Protein AF-A0A4R6MJ22-F1 (afdb_monomer)

Structure (mmCIF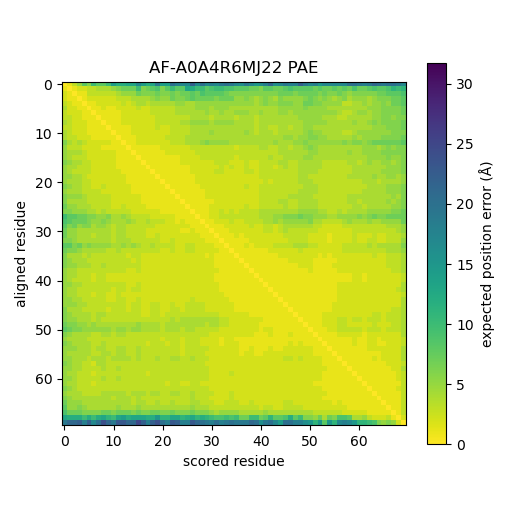, N/CA/C/O backbone):
data_AF-A0A4R6MJ22-F1
#
_entry.id   AF-A0A4R6MJ22-F1
#
loop_
_atom_site.group_PDB
_atom_site.id
_atom_site.type_symbol
_atom_site.label_atom_id
_atom_site.label_alt_id
_atom_site.label_comp_id
_atom_site.label_asym_id
_atom_site.label_entity_id
_atom_site.label_seq_id
_atom_site.pdbx_PDB_ins_code
_atom_site.Cartn_x
_atom_site.Cartn_y
_atom_site.Cartn_z
_atom_site.occupancy
_atom_site.B_iso_or_equiv
_atom_site.auth_seq_id
_atom_site.auth_comp_id
_atom_site.auth_asym_id
_atom_site.auth_atom_id
_atom_site.pdbx_PDB_model_num
ATOM 1 N N . MET A 1 1 ? -0.444 1.024 -34.622 1.00 80.06 1 MET A N 1
ATOM 2 C CA . MET A 1 1 ? -1.587 0.797 -33.710 1.00 80.06 1 MET A CA 1
ATOM 3 C C . MET A 1 1 ? -1.519 1.870 -32.631 1.00 80.06 1 MET A C 1
ATOM 5 O O . MET A 1 1 ? -0.424 2.087 -32.131 1.00 80.06 1 MET A O 1
ATOM 9 N N . ILE A 1 2 ? -2.610 2.588 -32.341 1.00 90.31 2 ILE A N 1
ATOM 10 C CA . ILE A 1 2 ? -2.637 3.609 -31.276 1.00 90.31 2 ILE A CA 1
ATOM 11 C C . ILE A 1 2 ? -3.126 2.924 -29.991 1.00 90.31 2 ILE A C 1
ATOM 13 O O . ILE A 1 2 ? -4.230 2.377 -30.010 1.00 90.31 2 ILE A O 1
ATOM 17 N N . PRO A 1 3 ? -2.326 2.892 -28.912 1.00 90.56 3 PRO A N 1
ATOM 18 C CA . PRO A 1 3 ? -2.737 2.274 -27.657 1.00 90.56 3 PRO A CA 1
ATOM 19 C C . PRO A 1 3 ? -3.800 3.124 -26.945 1.00 90.56 3 PRO A C 1
ATOM 21 O O . PRO A 1 3 ? -3.706 4.347 -26.920 1.00 90.56 3 PRO A O 1
ATOM 24 N N . PHE A 1 4 ? -4.796 2.467 -26.341 1.00 95.12 4 PHE A N 1
ATOM 25 C CA . PHE A 1 4 ? -5.811 3.121 -25.499 1.00 95.12 4 PHE A CA 1
ATOM 26 C C . PHE A 1 4 ? -5.205 3.684 -24.201 1.00 95.12 4 PHE A C 1
ATOM 28 O O . PHE A 1 4 ? -5.524 4.799 -23.803 1.00 95.12 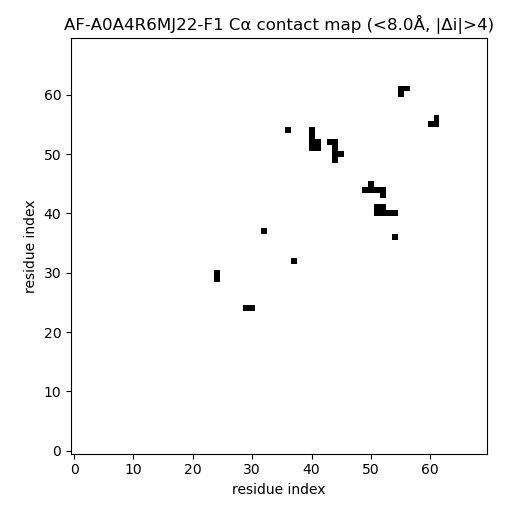4 PHE A O 1
ATOM 35 N N . LEU A 1 5 ? -4.293 2.931 -23.576 1.00 95.25 5 LEU A N 1
ATOM 36 C CA . LEU A 1 5 ? -3.502 3.350 -22.421 1.00 95.25 5 LEU A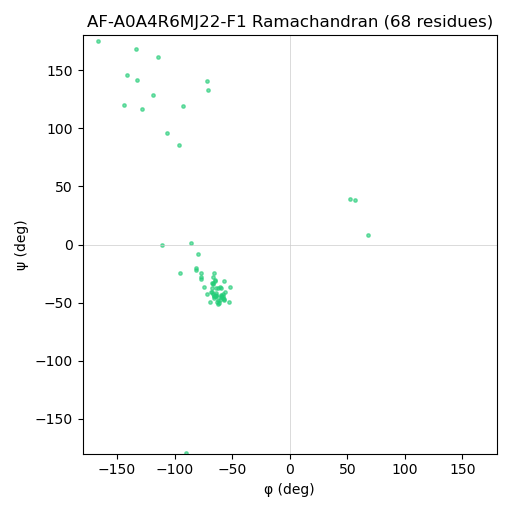 CA 1
ATOM 37 C C . LEU A 1 5 ? -2.100 2.747 -22.533 1.00 95.25 5 LEU A C 1
ATOM 39 O O . LEU A 1 5 ? -1.947 1.528 -22.576 1.00 95.25 5 LEU A O 1
ATOM 43 N N . ASP A 1 6 ? -1.081 3.600 -22.584 1.00 95.25 6 ASP A N 1
ATOM 44 C CA . ASP A 1 6 ? 0.318 3.177 -22.655 1.00 95.25 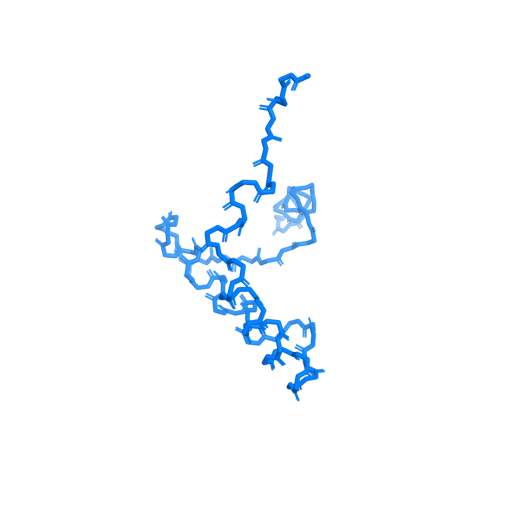6 ASP A CA 1
ATOM 45 C C . ASP A 1 6 ? 0.945 3.163 -21.254 1.00 95.25 6 ASP A C 1
ATOM 47 O O . ASP A 1 6 ? 1.551 4.135 -20.802 1.00 95.25 6 ASP A O 1
ATOM 51 N N . LEU A 1 7 ? 0.765 2.047 -20.543 1.00 94.12 7 LEU A N 1
ATOM 52 C CA . LEU A 1 7 ? 1.319 1.862 -19.198 1.00 94.12 7 LEU A CA 1
ATOM 53 C C . LEU A 1 7 ? 2.848 1.847 -19.192 1.00 94.12 7 LEU A C 1
ATOM 55 O O . LEU A 1 7 ? 3.453 2.269 -18.210 1.00 94.12 7 LEU A O 1
ATOM 59 N N . LYS A 1 8 ? 3.475 1.382 -20.279 1.00 93.19 8 LYS A N 1
ATOM 60 C CA . LYS A 1 8 ? 4.932 1.355 -20.384 1.00 93.19 8 LYS A CA 1
ATOM 61 C C . LYS A 1 8 ? 5.468 2.781 -20.326 1.00 93.19 8 LYS A C 1
ATOM 63 O O . LYS A 1 8 ? 6.280 3.082 -19.459 1.00 93.19 8 LYS A O 1
ATOM 68 N N . LYS A 1 9 ? 4.928 3.670 -21.160 1.00 94.31 9 LYS A N 1
ATOM 69 C CA . LYS A 1 9 ? 5.320 5.082 -21.190 1.00 94.31 9 LYS A CA 1
ATOM 70 C C . LYS A 1 9 ? 5.079 5.807 -19.861 1.00 94.31 9 LYS A C 1
ATOM 72 O O . LYS A 1 9 ? 5.868 6.663 -19.480 1.00 94.31 9 LYS A O 1
ATOM 77 N N . ILE A 1 10 ? 3.992 5.483 -19.155 1.00 95.00 10 ILE A N 1
ATOM 78 C CA . ILE A 1 10 ? 3.710 6.057 -17.827 1.00 95.00 10 ILE A CA 1
ATOM 79 C C . ILE A 1 10 ? 4.757 5.591 -16.806 1.00 95.00 10 ILE A C 1
ATOM 81 O O . ILE A 1 10 ? 5.262 6.398 -16.030 1.00 95.00 10 ILE A O 1
ATOM 85 N N . ASN A 1 11 ? 5.100 4.302 -16.825 1.00 94.69 11 ASN A N 1
ATOM 86 C CA . ASN A 1 11 ? 6.012 3.702 -15.854 1.00 94.69 11 ASN A CA 1
ATOM 87 C C . ASN A 1 11 ? 7.490 4.021 -16.120 1.00 94.69 11 ASN A C 1
ATOM 89 O O . ASN A 1 11 ? 8.267 4.018 -15.169 1.00 94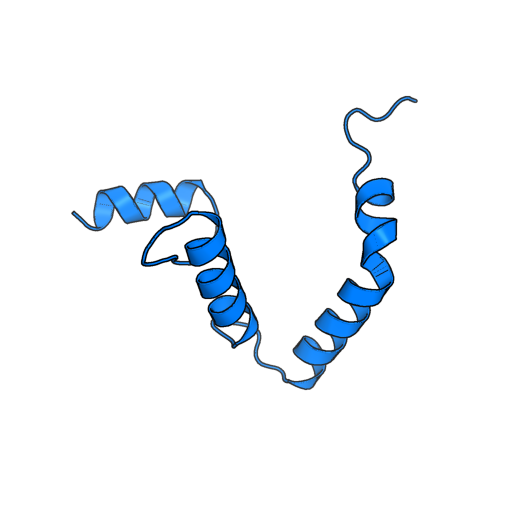.69 11 ASN A O 1
ATOM 93 N N . GLU A 1 12 ? 7.878 4.327 -17.364 1.00 96.06 12 GLU A N 1
ATOM 94 C CA . GLU A 1 12 ? 9.258 4.676 -17.752 1.00 96.06 12 GLU A CA 1
ATOM 95 C C . GLU A 1 12 ? 9.850 5.802 -16.884 1.00 96.06 12 GLU A C 1
ATOM 97 O O . GLU A 1 12 ? 11.017 5.743 -16.507 1.00 96.06 12 GLU A O 1
ATOM 102 N N . LEU A 1 13 ? 9.045 6.795 -16.483 1.00 95.69 13 LEU A N 1
ATOM 103 C CA . LEU A 1 13 ? 9.502 7.889 -15.612 1.00 95.69 13 LEU A CA 1
ATOM 104 C C . LEU A 1 13 ? 9.893 7.420 -14.196 1.00 95.69 13 LEU A C 1
ATOM 106 O O . LEU A 1 13 ? 10.667 8.089 -13.512 1.00 95.69 13 LEU A O 1
ATOM 110 N N . TYR A 1 14 ? 9.350 6.290 -13.748 1.00 96.44 14 TYR A N 1
ATOM 111 C CA . TYR A 1 14 ? 9.476 5.790 -12.378 1.00 96.44 14 TYR A CA 1
ATOM 112 C C . TYR A 1 14 ? 10.330 4.520 -12.275 1.00 96.44 14 TYR A C 1
ATOM 114 O O . TYR A 1 14 ? 10.540 4.020 -11.170 1.00 96.44 14 TYR A O 1
ATOM 122 N N . GLU A 1 15 ? 10.844 4.012 -13.399 1.00 96.19 15 GLU A N 1
ATOM 123 C CA . GLU A 1 15 ? 11.538 2.724 -13.501 1.00 96.19 15 GLU A CA 1
ATOM 124 C C . GLU A 1 15 ? 12.685 2.595 -12.486 1.00 96.19 15 GLU A C 1
ATOM 126 O O . GLU A 1 15 ? 12.720 1.638 -11.710 1.00 96.19 15 GLU A O 1
ATOM 131 N N . THR A 1 16 ? 13.567 3.596 -12.410 1.00 97.38 16 THR A N 1
ATOM 132 C CA . THR A 1 16 ? 14.688 3.611 -11.455 1.00 97.38 16 THR A CA 1
ATOM 133 C C . THR A 1 16 ? 14.208 3.475 -10.011 1.00 97.38 16 THR A C 1
ATOM 135 O O . THR A 1 16 ? 14.701 2.628 -9.267 1.00 97.38 16 THR A O 1
ATOM 138 N N . VAL A 1 17 ? 13.198 4.258 -9.622 1.00 96.94 17 VAL A N 1
ATOM 139 C CA . VAL A 1 17 ? 12.677 4.274 -8.247 1.00 96.94 17 VAL A CA 1
ATOM 140 C C . VAL A 1 17 ? 11.985 2.951 -7.910 1.00 96.94 17 VAL A C 1
ATOM 142 O O . VAL A 1 17 ? 12.129 2.443 -6.796 1.00 96.94 17 VAL A O 1
ATOM 145 N N . PHE A 1 18 ? 11.272 2.349 -8.866 1.00 95.31 18 PHE A N 1
ATOM 146 C CA . PHE A 1 18 ? 10.668 1.030 -8.685 1.00 95.31 18 PHE A CA 1
ATOM 147 C C . PHE A 1 18 ? 11.719 -0.058 -8.477 1.00 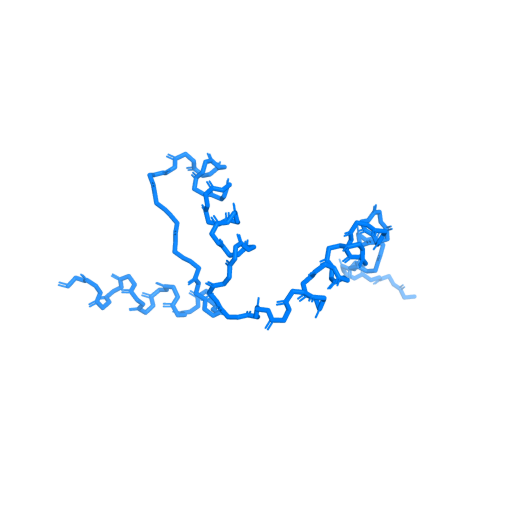95.31 18 PHE A C 1
ATOM 149 O O . PHE A 1 18 ? 11.567 -0.870 -7.563 1.00 95.31 18 PHE A O 1
ATOM 156 N N . HIS A 1 19 ? 12.795 -0.063 -9.264 1.00 96.75 19 HIS A N 1
ATOM 157 C CA . HIS A 1 19 ? 13.874 -1.037 -9.097 1.00 96.75 19 HIS A CA 1
ATOM 158 C C . HIS A 1 19 ? 14.588 -0.893 -7.755 1.00 96.75 19 HIS A C 1
ATOM 160 O O . HIS A 1 19 ? 14.833 -1.899 -7.084 1.00 96.75 19 HIS A O 1
ATOM 166 N N . GLU A 1 20 ? 14.883 0.337 -7.337 1.00 97.12 20 GLU A N 1
ATOM 167 C CA . GLU A 1 20 ? 15.494 0.606 -6.035 1.00 97.12 20 GLU A CA 1
ATOM 168 C C . GLU A 1 20 ? 14.601 0.120 -4.891 1.00 97.12 20 GLU A C 1
ATOM 170 O O . GLU A 1 20 ? 15.067 -0.603 -4.004 1.00 97.12 20 GLU A O 1
ATOM 175 N N . LYS A 1 21 ? 13.301 0.441 -4.927 1.00 95.12 21 LYS A N 1
ATOM 176 C CA . LYS A 1 21 ? 12.374 -0.017 -3.890 1.00 95.12 21 LYS A CA 1
ATOM 177 C C . LYS A 1 21 ? 12.166 -1.521 -3.888 1.00 95.12 21 LYS A C 1
ATOM 179 O O . LYS A 1 21 ? 12.188 -2.119 -2.814 1.00 95.12 21 LYS A O 1
ATOM 184 N N . LEU A 1 22 ? 12.026 -2.142 -5.055 1.00 95.38 22 LEU A N 1
ATOM 185 C CA . LEU A 1 22 ? 11.900 -3.592 -5.159 1.00 95.38 22 LEU A CA 1
ATOM 186 C C . LEU A 1 22 ? 13.129 -4.297 -4.575 1.00 95.38 22 LEU A C 1
ATOM 188 O O . LEU A 1 22 ? 12.975 -5.249 -3.813 1.00 95.38 22 LEU A O 1
ATOM 192 N N . LYS A 1 23 ? 14.337 -3.807 -4.876 1.00 97.06 23 LYS A N 1
ATOM 193 C CA . LYS A 1 23 ? 15.580 -4.358 -4.324 1.00 97.06 23 LYS A CA 1
ATOM 194 C C . LYS A 1 23 ? 15.584 -4.321 -2.794 1.00 97.06 23 LYS A C 1
ATOM 196 O O . LYS A 1 23 ? 15.870 -5.340 -2.174 1.00 97.06 23 LYS A O 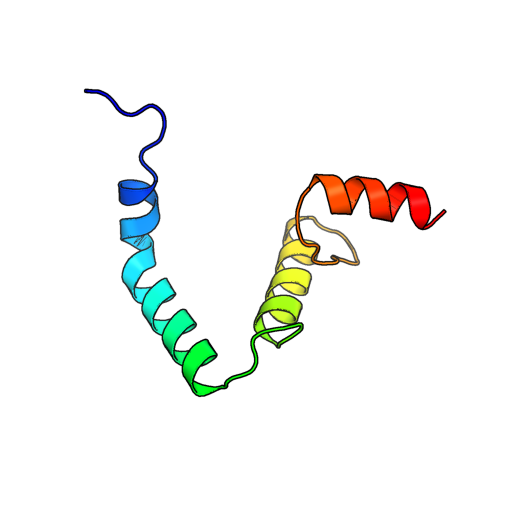1
ATOM 201 N N . LEU A 1 24 ? 15.195 -3.196 -2.192 1.00 95.25 24 LEU A N 1
ATOM 202 C CA . LEU A 1 24 ? 15.124 -3.063 -0.733 1.00 95.25 24 LEU A CA 1
ATOM 203 C C . LEU A 1 24 ? 14.111 -4.027 -0.094 1.00 95.25 24 LEU A C 1
ATOM 205 O O . LEU A 1 24 ? 14.372 -4.557 0.986 1.00 95.25 24 LEU A O 1
ATOM 209 N N . VAL A 1 25 ? 12.968 -4.272 -0.747 1.00 94.44 25 VAL A N 1
ATOM 210 C CA . VAL A 1 25 ? 11.974 -5.251 -0.268 1.00 94.44 25 VAL A CA 1
ATOM 211 C C . VAL A 1 25 ? 12.501 -6.682 -0.378 1.00 94.44 25 VAL A C 1
ATOM 213 O O . VAL A 1 25 ? 12.334 -7.476 0.542 1.00 94.44 25 VAL A O 1
ATOM 216 N N . LEU A 1 26 ? 13.189 -7.017 -1.469 1.00 95.50 26 LEU A N 1
ATOM 217 C CA . LEU A 1 26 ? 13.798 -8.339 -1.630 1.00 95.50 26 LEU A CA 1
ATOM 218 C C . LEU A 1 26 ? 14.894 -8.598 -0.588 1.00 95.50 26 LEU A C 1
ATOM 220 O O . LEU A 1 26 ? 14.958 -9.687 -0.023 1.00 95.50 26 LEU A O 1
ATOM 224 N N . GLU A 1 27 ? 15.732 -7.599 -0.309 1.00 95.94 27 GLU A N 1
ATOM 225 C CA . GLU A 1 27 ? 16.804 -7.700 0.688 1.00 95.94 27 GLU A CA 1
ATOM 226 C C . GLU A 1 27 ? 16.265 -7.823 2.120 1.00 95.94 27 GLU A C 1
ATOM 228 O O . GLU A 1 27 ? 16.872 -8.507 2.943 1.00 95.94 27 GLU A O 1
ATOM 233 N N . ASN A 1 28 ? 15.123 -7.196 2.428 1.00 94.00 28 ASN A N 1
ATOM 234 C CA . ASN A 1 28 ? 14.525 -7.269 3.763 1.00 94.00 28 ASN A CA 1
ATOM 235 C C . ASN A 1 28 ? 13.700 -8.549 4.007 1.00 94.00 28 ASN A C 1
ATOM 237 O O . ASN A 1 28 ? 13.479 -8.912 5.162 1.00 94.00 28 ASN A O 1
ATOM 241 N N . GLY A 1 29 ? 13.259 -9.234 2.945 1.00 94.94 29 GLY A N 1
ATOM 242 C CA . GLY A 1 29 ? 12.556 -10.517 3.016 1.00 94.94 29 GLY A CA 1
ATOM 243 C C . GLY A 1 29 ? 11.151 -10.481 3.635 1.00 94.94 29 GLY A C 1
ATOM 244 O O . GLY A 1 29 ? 10.569 -11.541 3.869 1.00 94.94 29 GLY A O 1
ATOM 245 N N . TRP A 1 30 ? 10.589 -9.300 3.910 1.00 95.56 30 TRP A N 1
ATOM 246 C CA . TRP A 1 30 ? 9.289 -9.137 4.564 1.00 95.56 30 TRP A CA 1
ATOM 247 C C . TRP A 1 30 ? 8.224 -8.679 3.565 1.00 95.56 30 TRP A C 1
ATOM 249 O O . TRP A 1 30 ? 8.029 -7.490 3.319 1.00 95.56 30 TRP A O 1
ATOM 259 N N . TYR A 1 31 ? 7.470 -9.639 3.031 1.00 94.38 31 TYR A N 1
ATOM 260 C CA . TYR A 1 31 ? 6.563 -9.394 1.903 1.00 94.38 31 TYR A CA 1
ATOM 261 C C . TYR A 1 31 ? 5.105 -9.107 2.280 1.00 94.38 31 TYR A C 1
ATOM 263 O O . TYR A 1 31 ? 4.384 -8.491 1.502 1.00 94.38 31 TYR A O 1
ATOM 271 N N . ILE A 1 32 ? 4.642 -9.564 3.447 1.00 96.50 32 ILE A N 1
ATOM 272 C CA . ILE A 1 32 ? 3.226 -9.498 3.838 1.00 96.50 32 ILE A CA 1
ATOM 273 C C . ILE A 1 32 ? 3.089 -8.656 5.101 1.00 96.50 32 ILE A C 1
ATOM 275 O O . ILE A 1 32 ? 3.774 -8.920 6.087 1.00 96.50 32 ILE A O 1
ATOM 279 N N . LEU A 1 33 ? 2.192 -7.663 5.071 1.00 95.81 33 LEU A N 1
ATOM 280 C CA . LEU A 1 33 ? 1.942 -6.741 6.191 1.00 95.81 33 LEU A CA 1
ATOM 281 C C . LEU A 1 33 ? 3.235 -6.087 6.719 1.00 95.81 33 LEU A C 1
ATOM 283 O O . LEU A 1 33 ? 3.446 -5.962 7.922 1.00 95.81 33 LEU A O 1
ATOM 287 N N . GLY A 1 34 ? 4.139 -5.738 5.800 1.00 94.00 34 GLY A N 1
ATOM 288 C CA . GLY A 1 34 ? 5.407 -5.083 6.107 1.00 94.00 34 GLY A CA 1
ATOM 289 C C . GLY A 1 34 ? 5.307 -3.556 6.104 1.00 94.00 34 GLY A C 1
ATOM 290 O O . GLY A 1 34 ? 4.266 -2.969 5.805 1.00 94.00 34 GLY A O 1
ATOM 291 N N . LYS A 1 35 ? 6.443 -2.902 6.360 1.00 94.06 35 LYS A N 1
ATOM 292 C CA . LYS A 1 35 ? 6.550 -1.438 6.484 1.00 94.06 35 LYS A CA 1
ATOM 293 C C . LYS A 1 35 ? 6.074 -0.655 5.255 1.00 94.06 35 LYS A C 1
ATOM 295 O O . LYS A 1 35 ? 5.591 0.465 5.393 1.00 94.06 35 LYS A O 1
ATOM 300 N N . GLU A 1 36 ? 6.216 -1.214 4.054 1.00 95.19 36 GLU A N 1
ATOM 301 C CA . GLU A 1 36 ? 5.760 -0.551 2.824 1.00 95.19 36 GLU A CA 1
ATOM 302 C C . GLU A 1 36 ? 4.224 -0.426 2.781 1.00 95.19 36 GLU A C 1
ATOM 304 O O . GLU A 1 36 ? 3.716 0.594 2.321 1.00 95.19 36 GLU A O 1
ATOM 309 N N . VAL A 1 37 ? 3.485 -1.400 3.339 1.00 96.75 37 VAL A N 1
ATOM 310 C CA . VAL A 1 37 ? 2.014 -1.335 3.459 1.00 96.75 37 VAL A CA 1
ATOM 311 C C . VAL A 1 37 ? 1.612 -0.261 4.468 1.00 96.75 37 VAL A C 1
ATOM 313 O O . VAL A 1 37 ? 0.834 0.620 4.124 1.00 96.75 37 VAL A O 1
ATOM 316 N N . GLU A 1 38 ? 2.211 -0.261 5.663 1.00 97.19 38 GLU A N 1
ATOM 317 C CA . GLU A 1 38 ? 1.956 0.760 6.696 1.00 97.19 38 GLU A CA 1
ATOM 318 C C . GLU A 1 38 ? 2.253 2.182 6.180 1.00 97.19 38 GLU A C 1
ATOM 320 O O . GLU A 1 38 ? 1.485 3.125 6.391 1.00 97.19 38 GLU A O 1
ATOM 325 N N . THR A 1 39 ? 3.368 2.341 5.457 1.00 97.12 39 THR A N 1
ATOM 326 C CA . THR A 1 39 ? 3.769 3.627 4.868 1.00 97.12 39 THR A CA 1
ATOM 327 C C . THR A 1 39 ? 2.756 4.091 3.823 1.00 97.12 39 THR A C 1
ATOM 329 O O . THR A 1 39 ? 2.370 5.263 3.822 1.00 97.12 39 THR A O 1
ATOM 332 N N . PHE A 1 40 ? 2.306 3.180 2.956 1.00 97.81 40 PHE A N 1
ATOM 333 C CA . PHE A 1 40 ? 1.283 3.470 1.959 1.00 97.81 40 PHE A CA 1
ATOM 334 C C . PHE A 1 40 ? -0.051 3.849 2.606 1.00 97.81 40 PHE A C 1
ATOM 336 O O . PHE A 1 40 ? -0.612 4.880 2.250 1.00 97.81 40 PHE A O 1
ATOM 343 N N . GLU A 1 41 ? -0.542 3.073 3.572 1.00 98.62 41 GLU A N 1
ATOM 344 C CA . GLU A 1 41 ? -1.813 3.340 4.254 1.00 98.62 41 GLU A CA 1
ATOM 345 C C . GLU A 1 41 ? -1.812 4.721 4.913 1.00 98.62 41 GLU A C 1
ATOM 347 O O . GLU A 1 41 ? -2.763 5.489 4.748 1.00 98.62 41 GLU A O 1
ATOM 352 N N . LYS A 1 42 ? -0.720 5.092 5.592 1.00 98.62 42 LYS A N 1
ATOM 353 C CA . LYS A 1 42 ? -0.584 6.425 6.189 1.00 98.62 42 LYS A CA 1
ATOM 354 C C . LYS A 1 42 ? -0.630 7.532 5.132 1.00 98.62 42 LYS A C 1
ATOM 356 O O . LYS A 1 42 ? -1.396 8.484 5.283 1.00 98.62 42 LYS A O 1
ATOM 361 N N . ALA A 1 43 ? 0.164 7.404 4.068 1.00 98.56 43 ALA A N 1
ATOM 362 C CA . ALA A 1 43 ? 0.216 8.399 2.998 1.00 98.56 43 ALA A CA 1
ATOM 363 C C . ALA A 1 43 ? -1.122 8.506 2.246 1.00 98.56 43 ALA A C 1
ATOM 365 O O . ALA A 1 43 ? -1.551 9.598 1.878 1.00 98.56 43 ALA A O 1
ATOM 366 N N . PHE A 1 44 ? -1.810 7.383 2.041 1.00 98.56 44 PHE A N 1
ATOM 367 C CA . PHE A 1 44 ? -3.088 7.346 1.342 1.00 98.56 44 PHE A CA 1
ATOM 368 C C . PHE A 1 44 ? -4.230 7.892 2.206 1.00 98.56 44 PHE A C 1
ATOM 370 O O . PHE A 1 44 ? -5.098 8.597 1.688 1.00 98.56 44 PHE A O 1
ATOM 377 N N . ALA A 1 45 ? -4.219 7.644 3.520 1.00 98.69 45 ALA A N 1
ATOM 378 C CA . ALA A 1 45 ? -5.150 8.278 4.452 1.00 98.69 45 ALA A CA 1
ATOM 379 C C . ALA A 1 45 ? -5.001 9.808 4.431 1.00 98.69 45 ALA A C 1
ATOM 381 O O . ALA A 1 45 ? -6.005 10.517 4.318 1.00 98.69 45 ALA A O 1
ATOM 382 N N . GLU A 1 46 ? -3.757 10.303 4.458 1.00 98.69 46 GLU A N 1
ATOM 383 C CA . GLU A 1 46 ? -3.430 11.731 4.372 1.00 98.69 46 GLU A CA 1
ATOM 384 C C . GLU A 1 46 ? -3.882 12.341 3.039 1.00 98.69 46 GLU A C 1
ATOM 386 O O . GLU A 1 46 ? -4.577 13.358 3.035 1.00 98.69 46 GLU A O 1
ATOM 391 N N . TYR A 1 47 ? -3.579 11.681 1.917 1.00 98.62 47 TYR A N 1
ATOM 392 C CA . TYR A 1 47 ? -4.014 12.105 0.584 1.00 98.62 47 TYR A CA 1
ATOM 393 C C . TYR A 1 47 ? -5.540 12.258 0.482 1.00 98.62 47 TYR A C 1
ATOM 395 O O . TYR A 1 47 ? -6.031 13.226 -0.096 1.00 98.62 47 TYR A O 1
ATOM 403 N N . ASN A 1 48 ? -6.294 11.331 1.082 1.00 98.38 48 ASN A N 1
ATOM 404 C CA . ASN A 1 48 ? -7.759 11.359 1.094 1.00 98.38 48 ASN A CA 1
ATOM 405 C C . ASN A 1 48 ? -8.355 12.206 2.234 1.00 98.38 48 ASN A C 1
ATOM 407 O O . ASN A 1 48 ? -9.576 12.267 2.356 1.00 98.38 48 ASN A O 1
ATOM 411 N N . GLN A 1 49 ? -7.532 12.840 3.079 1.00 98.50 49 GLN A N 1
ATOM 412 C CA . GLN A 1 49 ? -7.977 13.621 4.244 1.00 98.50 49 GLN A CA 1
ATOM 413 C C . GLN A 1 49 ? -8.851 12.812 5.220 1.00 98.50 49 GLN A C 1
ATOM 415 O O . GLN A 1 49 ? -9.816 13.309 5.804 1.00 98.50 49 GLN A O 1
ATOM 420 N N . THR A 1 50 ? -8.503 11.542 5.412 1.00 98.38 50 THR A N 1
ATOM 421 C CA . THR A 1 50 ? -9.194 10.621 6.322 1.00 98.38 50 THR A CA 1
ATOM 422 C C . THR A 1 50 ? -8.288 10.216 7.481 1.00 98.38 50 THR A C 1
ATOM 424 O O . THR A 1 50 ? -7.071 10.371 7.428 1.00 98.38 50 THR A O 1
ATOM 427 N N . LYS A 1 51 ? -8.879 9.700 8.565 1.00 98.06 51 LYS A N 1
ATOM 428 C CA . LYS A 1 51 ? -8.111 9.271 9.747 1.00 98.06 51 LYS A CA 1
ATOM 429 C C . LYS A 1 51 ? -7.405 7.928 9.556 1.00 98.06 51 LYS A C 1
ATOM 431 O O . LYS A 1 51 ? -6.388 7.696 10.198 1.00 98.06 51 LYS A O 1
ATOM 436 N N . TYR A 1 52 ? -7.968 7.045 8.731 1.00 97.56 52 TYR A N 1
ATOM 437 C CA . TYR A 1 52 ? -7.539 5.654 8.611 1.00 97.56 52 TYR A CA 1
ATOM 438 C C . TYR A 1 52 ? -7.602 5.195 7.156 1.00 97.56 52 TYR A C 1
ATOM 440 O O . TYR A 1 52 ? -8.517 5.566 6.423 1.00 97.56 52 TYR A O 1
ATOM 448 N N . CYS A 1 53 ? -6.666 4.330 6.779 1.00 98.19 53 CYS A N 1
ATOM 449 C CA . CYS A 1 53 ? -6.678 3.555 5.547 1.00 98.19 53 CYS A CA 1
ATOM 450 C C . CYS A 1 53 ? -6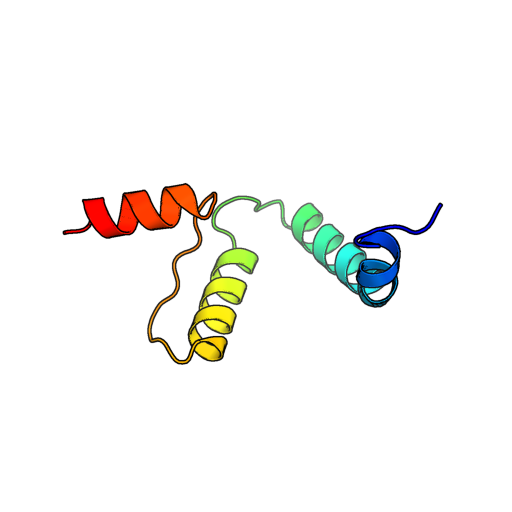.356 2.105 5.914 1.00 98.19 53 CYS A C 1
ATOM 452 O O . CYS A 1 53 ? -5.543 1.871 6.805 1.00 98.19 53 CYS A O 1
ATOM 454 N N . ILE A 1 54 ? -7.020 1.156 5.257 1.00 97.44 54 ILE A N 1
ATOM 455 C CA . ILE A 1 54 ? -6.774 -0.276 5.420 1.00 97.44 54 ILE A CA 1
ATOM 456 C C . ILE A 1 54 ? -6.560 -0.851 4.022 1.00 97.44 54 ILE A C 1
ATOM 458 O O . ILE A 1 54 ? -7.458 -0.795 3.177 1.00 97.44 54 ILE A O 1
ATOM 462 N N . GLY A 1 55 ? -5.367 -1.376 3.776 1.00 97.50 55 GLY A N 1
ATOM 463 C CA . GLY A 1 55 ? -4.997 -2.072 2.558 1.00 97.50 55 GLY A CA 1
ATOM 464 C C . GLY A 1 55 ? -5.692 -3.427 2.475 1.00 97.50 55 GLY A C 1
ATOM 465 O O . GLY A 1 55 ? -5.711 -4.206 3.427 1.00 97.50 55 GLY A O 1
ATOM 466 N N . VAL A 1 56 ? -6.269 -3.717 1.313 1.00 97.81 56 VAL A N 1
ATOM 467 C CA . VAL A 1 56 ? -6.981 -4.970 1.030 1.00 97.81 56 VAL A CA 1
ATOM 468 C C . VAL A 1 56 ? -6.545 -5.522 -0.326 1.00 97.81 56 VAL A C 1
ATOM 470 O O . VAL A 1 56 ? -5.887 -4.831 -1.101 1.00 97.81 56 VAL A O 1
ATOM 473 N N . GLY A 1 57 ? -6.915 -6.768 -0.631 1.00 97.19 57 GLY A N 1
ATOM 474 C CA . GLY A 1 57 ? -6.465 -7.446 -1.851 1.00 97.19 57 GLY A CA 1
ATOM 475 C C . GLY A 1 57 ? -6.971 -6.816 -3.153 1.00 97.19 57 GLY A C 1
ATOM 476 O O . GLY A 1 57 ? -6.285 -6.886 -4.170 1.00 97.19 57 GLY A O 1
ATOM 477 N N . ASN A 1 58 ? -8.166 -6.217 -3.147 1.00 98.19 58 ASN A N 1
ATOM 478 C CA . ASN A 1 58 ? -8.770 -5.553 -4.306 1.00 98.19 58 ASN A CA 1
ATOM 479 C C . ASN A 1 58 ? -9.979 -4.683 -3.895 1.00 98.19 58 ASN A C 1
ATOM 481 O O . ASN A 1 58 ? -10.418 -4.690 -2.745 1.00 98.19 58 ASN A O 1
ATOM 485 N N . GLY A 1 59 ? -10.550 -3.950 -4.857 1.00 97.81 59 GLY A N 1
ATOM 486 C CA . GLY A 1 59 ? -11.700 -3.071 -4.614 1.00 97.81 59 GLY A CA 1
ATOM 487 C C . GLY A 1 59 ? -13.001 -3.796 -4.245 1.00 97.81 59 GLY A C 1
ATOM 488 O O . GLY A 1 59 ? -13.818 -3.233 -3.523 1.00 97.81 59 GLY A O 1
ATOM 489 N N . PHE A 1 60 ? -13.201 -5.041 -4.686 1.00 98.38 60 PHE A N 1
ATOM 490 C CA . PHE A 1 60 ? -14.375 -5.821 -4.287 1.00 98.38 60 PHE A CA 1
ATOM 491 C C . PHE A 1 60 ? -14.273 -6.261 -2.822 1.00 98.38 60 PHE A C 1
ATOM 493 O O . PHE A 1 60 ? -15.234 -6.095 -2.074 1.00 98.38 60 PHE A O 1
ATOM 500 N N . ASP A 1 61 ? -13.095 -6.708 -2.379 1.00 97.81 61 ASP A N 1
ATOM 501 C CA . ASP A 1 61 ? -12.837 -7.035 -0.973 1.00 97.81 61 ASP A CA 1
ATOM 502 C C . ASP A 1 61 ? -13.039 -5.818 -0.064 1.00 97.81 61 ASP A C 1
ATOM 504 O O . ASP A 1 61 ? -13.601 -5.963 1.020 1.00 97.81 61 ASP A O 1
ATOM 508 N N . ALA A 1 62 ? -12.659 -4.615 -0.517 1.00 97.94 62 ALA A N 1
ATOM 509 C CA . ALA A 1 62 ? -12.914 -3.373 0.218 1.00 97.94 62 ALA A CA 1
ATOM 510 C C . ALA A 1 62 ? -14.414 -3.179 0.495 1.00 97.94 62 ALA A C 1
ATOM 512 O O . ALA A 1 62 ? -14.815 -2.904 1.627 1.00 97.94 62 ALA A O 1
ATOM 513 N N . LEU A 1 63 ? -15.248 -3.369 -0.535 1.00 97.88 63 LEU A N 1
ATOM 514 C CA . LEU A 1 63 ? -16.703 -3.265 -0.421 1.00 97.88 63 LEU A CA 1
ATOM 515 C C . LEU A 1 63 ? -17.272 -4.365 0.479 1.00 97.88 63 LEU A C 1
ATOM 517 O O . LEU A 1 63 ? -18.082 -4.094 1.362 1.00 97.88 63 LEU A O 1
ATOM 521 N N . VAL A 1 64 ? -16.834 -5.610 0.298 1.00 97.88 64 VAL A N 1
ATOM 522 C CA . VAL A 1 64 ? -17.284 -6.726 1.139 1.00 97.88 64 VAL A CA 1
ATOM 523 C C . VAL A 1 64 ? -16.945 -6.472 2.609 1.00 97.88 64 VAL A C 1
ATOM 525 O O . VAL A 1 64 ? -17.795 -6.688 3.471 1.00 97.88 64 VAL A O 1
ATOM 528 N N . LEU A 1 65 ? -15.733 -6.004 2.908 1.00 97.56 65 LEU A N 1
ATOM 529 C CA . LEU A 1 65 ? -15.291 -5.736 4.276 1.00 97.56 65 LEU A CA 1
ATOM 530 C C . LEU A 1 65 ? -16.071 -4.596 4.923 1.00 97.56 65 LEU A C 1
ATOM 532 O O . LEU A 1 65 ? -16.499 -4.754 6.064 1.00 97.56 65 LEU A O 1
ATOM 536 N N . ILE A 1 66 ? -16.310 -3.487 4.213 1.00 97.00 66 ILE A N 1
ATOM 537 C CA . ILE A 1 66 ? -17.047 -2.366 4.809 1.00 97.00 66 ILE A CA 1
ATOM 538 C C . ILE A 1 66 ? -18.504 -2.737 5.107 1.00 97.00 66 ILE A C 1
ATOM 540 O O . ILE A 1 66 ? -19.034 -2.298 6.120 1.00 97.00 66 ILE A O 1
ATOM 544 N N . PHE A 1 67 ? -19.132 -3.597 4.298 1.00 97.12 67 PHE A N 1
ATOM 545 C CA . PHE A 1 67 ? -20.480 -4.098 4.590 1.00 97.12 67 PHE A CA 1
ATOM 546 C C . PHE A 1 67 ? -20.514 -5.182 5.676 1.00 97.12 67 PHE A C 1
ATOM 548 O O . PHE A 1 67 ? -21.528 -5.307 6.353 1.00 97.12 67 PHE A O 1
ATOM 555 N N . LYS A 1 68 ? -19.439 -5.963 5.854 1.00 96.44 68 LYS A N 1
ATOM 556 C CA . LYS A 1 68 ? -19.326 -6.979 6.921 1.00 96.44 68 LYS A CA 1
ATOM 557 C C . LYS A 1 68 ? -18.914 -6.417 8.283 1.00 96.44 68 LYS A C 1
ATOM 559 O O . LYS A 1 68 ? -19.082 -7.105 9.281 1.00 96.44 68 LYS A O 1
ATOM 564 N N . GLY A 1 69 ? -18.275 -5.248 8.308 1.00 87.69 69 GLY A N 1
ATOM 565 C CA . GLY A 1 69 ? -17.790 -4.607 9.533 1.00 87.69 69 GLY A CA 1
ATOM 566 C C . GLY A 1 69 ? -18.867 -3.865 10.334 1.00 87.69 69 GLY A C 1
ATOM 567 O O . GLY A 1 69 ? -18.569 -3.413 11.438 1.00 87.69 69 GLY A O 1
ATOM 568 N N . PHE A 1 70 ? -20.073 -3.726 9.774 1.00 54.50 70 PHE A N 1
ATOM 569 C CA . PHE A 1 70 ? -21.296 -3.335 10.482 1.00 54.50 70 PHE A CA 1
ATOM 570 C C . PHE A 1 70 ? -21.953 -4.557 11.126 1.00 54.50 70 PHE A C 1
ATOM 572 O O . PHE A 1 70 ? -22.480 -4.396 12.250 1.00 54.50 70 PHE A O 1
#

Solvent-accessible surface area (backbone atoms only — not comparable to full-atom values): 4465 Å² total; per-residue (Å²): 137,86,73,96,70,62,62,64,72,64,43,61,84,44,45,70,62,51,53,55,52,51,50,55,46,63,76,65,69,58,86,75,95,30,69,70,54,58,52,47,27,54,52,51,12,56,75,69,75,45,97,70,52,82,89,66,95,44,75,65,54,48,53,53,47,62,67,69,74,111

Sequence (70 aa):
MIPFLDLKKINELYETVFHEKLKLVLENGWYILGKEVETFEKAFAEYNQTKYCIGVGNGFDALVLIFKGF

pLDDT: mean 95.48, std 5.68, range [54.5, 98.69]

Radius of gyration: 16.06 Å; Cα contacts (8 Å, |Δi|>4): 19; chains: 1; bounding box: 38×24×44 Å

Foldseek 3Di:
DDDPDDVVVVCVVCVVVVVVVVVVCVVVVDDPPDPVQVVCFVVVCVVVVHDTGDDDPDPVVVVVCVVVVD

Nearest PDB structures (foldseek):
  5u24-assembly1_B  TM=9.829E-01  e=4.993E-03  Campylobacter jejuni
  7n63-assembly1_A-2  TM=9.716E-01  e=1.086E-02  Helicobacter canadensis MIT 98-549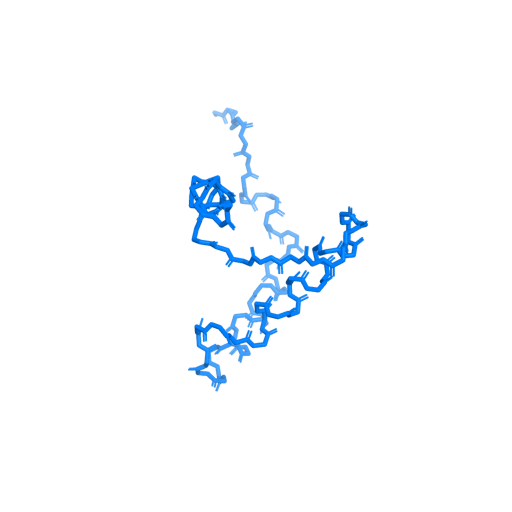1
  7b0d-assembly1_B  TM=9.751E-01  e=2.360E-02  Archaeoglobus veneficus SNP6
  3nys-assembly1_A  TM=9.162E-01  e=1.040E-01  Pseudomonas aeruginosa PAO1

Mean predicted aligned error: 3.38 Å

Secondary structure (DSSP, 8-state):
---S--HHHHHHTTHHHHHHHHHHHHHH---SS-HHHHHHHHHHHHHTT-S-----SSHHHHHHHHHH--